Protein AF-A0AAW0Q5U2-F1 (afdb_monomer_lite)

Sequence (136 aa):
MVDTALCLEALSALSGCSVQLGSGASEQGPQDFVNIVNLRQFYKQEGFEQLEYPSIGSISLREAENRDMDDLYSAPLALPEPPARAQDSRPTVRVNPQDFFDRKFDYDFTNVKDGDRRFLRGNEPYTRPAAGNVWL

Foldseek 3Di:
DDDVVVVQVVLCVQLVANEDADPDAWLDAPVLSVVSNVQLVVCVVVVHQWDADDSQGIHGSPPPPCVVVVPPPDDDDDDDDPPPPPPSPHRYTHHHCCVRVPPLDQPPPPLDQCDPDWDDDVNHTDDHRGSPDPDD

Radius of gyration: 19.8 Å; chains: 1; bounding box: 69×35×37 Å

Organism: NCBI:txid88201

Structure (mmCIF, N/CA/C/O backbone):
data_AF-A0AAW0Q5U2-F1
#
_entry.id   AF-A0AAW0Q5U2-F1
#
loop_
_atom_site.group_PDB
_atom_site.id
_atom_site.type_symbol
_atom_site.label_atom_id
_atom_site.label_alt_id
_atom_site.label_comp_id
_atom_site.label_asym_id
_atom_site.label_entity_id
_atom_site.label_seq_id
_atom_site.pdbx_PDB_ins_code
_atom_site.Cartn_x
_atom_site.Cartn_y
_atom_site.Cartn_z
_atom_site.occupancy
_atom_site.B_iso_or_equiv
_atom_site.auth_seq_id
_atom_site.auth_comp_id
_atom_site.auth_asym_id
_atom_site.auth_atom_id
_atom_site.pdbx_PDB_model_num
ATOM 1 N N . MET A 1 1 ? 4.345 -11.461 -17.488 1.00 58.28 1 MET A N 1
ATOM 2 C CA . MET A 1 1 ? 4.060 -10.017 -17.352 1.00 58.28 1 MET A CA 1
ATOM 3 C C . MET A 1 1 ? 3.141 -9.899 -16.148 1.00 58.28 1 MET A C 1
ATOM 5 O O . MET A 1 1 ? 2.276 -10.756 -16.029 1.00 58.28 1 MET A O 1
ATOM 9 N N . VAL A 1 2 ? 3.410 -8.999 -15.204 1.00 67.75 2 VAL A N 1
ATOM 10 C CA . VAL A 1 2 ? 2.587 -8.890 -13.986 1.00 67.75 2 VAL A CA 1
ATOM 11 C C . VAL A 1 2 ? 1.218 -8.343 -14.383 1.00 67.75 2 VAL A C 1
ATOM 13 O O . VAL A 1 2 ? 1.159 -7.380 -15.145 1.00 67.75 2 VAL A O 1
ATOM 16 N N . ASP A 1 3 ? 0.146 -8.982 -13.919 1.00 84.94 3 ASP A N 1
ATOM 17 C CA . ASP A 1 3 ? -1.215 -8.501 -14.147 1.00 84.94 3 ASP A CA 1
ATOM 18 C C . ASP A 1 3 ? -1.470 -7.283 -13.252 1.00 84.94 3 ASP A C 1
ATOM 20 O O . ASP A 1 3 ? -1.511 -7.385 -12.024 1.00 84.94 3 ASP A O 1
ATOM 24 N N . THR A 1 4 ? -1.584 -6.110 -13.870 1.00 85.00 4 THR A N 1
ATOM 25 C CA . THR A 1 4 ? -1.764 -4.844 -13.157 1.00 85.00 4 THR A CA 1
ATOM 26 C C . THR A 1 4 ? -3.112 -4.770 -12.453 1.00 85.00 4 THR A C 1
ATOM 28 O O . THR A 1 4 ? -3.189 -4.150 -11.395 1.00 85.00 4 THR A O 1
ATOM 31 N N . ALA A 1 5 ? -4.153 -5.421 -12.979 1.00 86.38 5 ALA A N 1
ATOM 32 C CA . ALA A 1 5 ? -5.463 -5.447 -12.338 1.00 86.38 5 ALA A CA 1
ATOM 33 C C . ALA A 1 5 ? -5.396 -6.208 -11.009 1.00 86.38 5 ALA A C 1
ATOM 35 O O . ALA A 1 5 ? -5.841 -5.695 -9.982 1.00 86.38 5 ALA A O 1
ATOM 36 N N . LEU A 1 6 ? -4.731 -7.367 -11.014 1.00 87.06 6 LEU A N 1
ATOM 37 C CA . LEU A 1 6 ? -4.504 -8.169 -9.812 1.00 87.06 6 LEU A CA 1
ATOM 38 C C . LEU A 1 6 ? -3.690 -7.401 -8.759 1.00 87.06 6 LEU A C 1
ATOM 40 O O . LEU A 1 6 ? -3.981 -7.468 -7.567 1.00 87.06 6 LEU A O 1
ATOM 44 N N . CYS A 1 7 ? -2.677 -6.639 -9.181 1.00 86.69 7 CYS A N 1
ATOM 45 C CA . CYS A 1 7 ? -1.890 -5.823 -8.259 1.00 86.69 7 CYS A CA 1
ATOM 46 C C . CYS A 1 7 ? -2.704 -4.691 -7.618 1.00 86.69 7 CYS A C 1
ATOM 48 O O . CYS A 1 7 ? -2.551 -4.445 -6.423 1.00 86.69 7 CYS A O 1
ATOM 50 N N . LEU A 1 8 ? -3.567 -4.010 -8.376 1.00 87.44 8 LEU A N 1
ATOM 51 C CA . LEU A 1 8 ? -4.425 -2.945 -7.839 1.00 87.44 8 LEU A CA 1
ATOM 52 C C . LEU A 1 8 ? -5.466 -3.500 -6.858 1.00 87.44 8 LEU A C 1
ATOM 54 O O . LEU A 1 8 ? -5.721 -2.894 -5.814 1.00 87.44 8 LEU A O 1
ATOM 58 N N . GLU A 1 9 ? -6.018 -4.678 -7.147 1.00 87.25 9 GLU A N 1
ATOM 59 C CA . GLU A 1 9 ? -6.916 -5.387 -6.235 1.00 87.25 9 GLU A CA 1
ATOM 60 C C . GLU A 1 9 ? -6.200 -5.769 -4.933 1.00 87.25 9 GLU A C 1
ATOM 62 O O . GLU A 1 9 ? -6.684 -5.461 -3.841 1.00 87.25 9 GLU A O 1
ATOM 67 N N . ALA A 1 10 ? -5.004 -6.354 -5.035 1.00 87.25 10 ALA A N 1
ATOM 68 C CA . ALA A 1 10 ? -4.196 -6.707 -3.873 1.00 87.25 10 ALA A CA 1
ATOM 69 C C . ALA A 1 10 ? -3.853 -5.475 -3.016 1.00 87.25 10 ALA A C 1
ATOM 71 O O . ALA A 1 10 ? -3.994 -5.516 -1.792 1.00 87.25 10 ALA A O 1
ATOM 72 N N . LEU A 1 11 ? -3.463 -4.357 -3.638 1.00 87.00 11 LEU A N 1
ATOM 73 C CA . LEU A 1 11 ? -3.200 -3.102 -2.926 1.00 87.00 11 LEU A CA 1
ATOM 74 C C . LEU A 1 11 ? -4.449 -2.579 -2.215 1.00 87.00 11 LEU A C 1
ATOM 76 O O . LEU A 1 11 ? -4.355 -2.119 -1.075 1.00 87.00 11 LEU A O 1
ATOM 80 N N . SER A 1 12 ? -5.615 -2.689 -2.849 1.00 86.75 12 SER A N 1
ATOM 81 C CA . SER A 1 12 ? -6.888 -2.278 -2.253 1.00 86.75 12 SER A CA 1
ATOM 82 C C . SER A 1 12 ? -7.237 -3.118 -1.022 1.00 86.75 12 SER A C 1
ATOM 84 O O . SER A 1 12 ? -7.583 -2.586 0.034 1.00 86.75 12 SER A O 1
ATOM 86 N N . ALA A 1 13 ? -7.069 -4.439 -1.114 1.00 85.12 13 ALA A N 1
ATOM 87 C CA . ALA A 1 13 ? -7.329 -5.359 -0.010 1.00 85.12 13 ALA A CA 1
ATOM 88 C C . ALA A 1 13 ? -6.399 -5.113 1.195 1.00 85.12 13 ALA A C 1
ATOM 90 O O . ALA A 1 13 ? -6.846 -5.080 2.349 1.00 85.12 13 ALA A O 1
ATOM 91 N N . LEU A 1 14 ? -5.106 -4.904 0.929 1.00 85.19 14 LEU A N 1
ATOM 92 C CA . LEU A 1 14 ? -4.090 -4.711 1.965 1.00 85.19 14 LEU A CA 1
ATOM 93 C C . LEU A 1 14 ? -4.223 -3.348 2.654 1.00 85.19 14 LEU A C 1
ATOM 95 O O . LEU A 1 14 ? -4.281 -3.282 3.885 1.00 85.19 14 LEU A O 1
ATOM 99 N N . SER A 1 15 ? -4.312 -2.267 1.879 1.00 83.25 15 SER A N 1
ATOM 100 C CA . SER A 1 15 ? -4.387 -0.901 2.419 1.00 83.25 15 SER A CA 1
ATOM 101 C C . SER A 1 15 ? -5.745 -0.573 3.040 1.00 83.25 15 SER A C 1
ATOM 103 O O . SER A 1 15 ? -5.831 0.294 3.904 1.00 83.25 15 SER A O 1
ATOM 105 N N . GLY A 1 16 ? -6.813 -1.263 2.626 1.00 80.94 16 GLY A N 1
ATOM 106 C CA . GLY A 1 16 ? -8.183 -0.871 2.958 1.00 80.94 16 GLY A CA 1
ATOM 107 C C . GLY A 1 16 ? -8.672 0.353 2.174 1.00 80.94 16 GLY A C 1
ATOM 108 O O . GLY A 1 16 ? -9.762 0.844 2.452 1.00 80.94 16 GLY A O 1
ATOM 109 N N . CYS A 1 17 ? -7.896 0.834 1.199 1.00 85.25 17 CYS A N 1
ATOM 110 C CA . CYS A 1 17 ? -8.279 1.896 0.269 1.00 85.25 17 CYS A CA 1
ATOM 111 C C . CYS A 1 17 ? -8.868 1.296 -1.018 1.00 85.25 17 CYS A C 1
ATOM 113 O O . CYS A 1 17 ? -8.614 0.140 -1.348 1.00 85.25 17 CYS A O 1
ATOM 115 N N . SER A 1 18 ? -9.631 2.078 -1.780 1.00 86.75 18 SER A N 1
ATOM 116 C CA . SER A 1 18 ? -10.016 1.725 -3.152 1.00 86.75 18 SER A CA 1
ATOM 117 C C . SER A 1 18 ? -8.940 2.228 -4.116 1.00 86.75 18 SER A C 1
ATOM 119 O O . SER A 1 18 ? -8.925 3.409 -4.467 1.00 86.75 18 SER A O 1
ATOM 121 N N . VAL A 1 19 ? -8.038 1.354 -4.559 1.00 87.38 19 VAL A N 1
ATOM 122 C CA . VAL A 1 19 ? -6.938 1.735 -5.455 1.00 87.38 19 VAL A CA 1
ATOM 123 C C . VAL A 1 19 ? -7.386 1.645 -6.910 1.00 87.38 19 VAL A C 1
ATOM 125 O O . VAL A 1 19 ? -7.854 0.607 -7.374 1.00 87.38 19 VAL A O 1
ATOM 128 N N . GLN A 1 20 ? -7.234 2.744 -7.643 1.00 88.06 20 GLN A N 1
ATOM 129 C CA . GLN A 1 20 ? -7.655 2.870 -9.035 1.00 88.06 20 GLN A CA 1
ATOM 130 C C . GLN A 1 20 ? -6.495 3.278 -9.940 1.00 88.06 20 GLN A C 1
ATOM 132 O O . GLN A 1 20 ? -5.509 3.879 -9.508 1.00 88.06 20 GLN A O 1
ATOM 137 N N . LEU A 1 21 ? -6.643 2.977 -11.230 1.00 86.81 21 LEU A N 1
ATOM 138 C CA . LEU A 1 21 ? -5.684 3.383 -12.247 1.00 86.81 21 LEU A CA 1
ATOM 139 C C . LEU A 1 21 ? -5.696 4.909 -12.423 1.00 86.81 21 LEU A C 1
ATOM 141 O O . LEU A 1 21 ? -6.723 5.501 -12.759 1.00 86.81 21 LEU A O 1
ATOM 145 N N . GLY A 1 22 ? -4.541 5.539 -12.232 1.00 83.38 22 GLY A N 1
ATOM 146 C CA . GLY A 1 22 ? -4.303 6.948 -12.523 1.00 83.38 22 GLY A CA 1
ATOM 147 C C . GLY A 1 22 ? -3.619 7.138 -13.877 1.00 83.38 22 GLY A C 1
ATOM 148 O O . GLY A 1 22 ? -2.698 6.404 -14.223 1.00 83.38 22 GLY A O 1
ATOM 149 N N . SER A 1 23 ? -4.043 8.154 -14.634 1.00 70.62 23 SER A N 1
ATOM 150 C CA . SER A 1 23 ? -3.365 8.576 -15.874 1.00 70.62 23 SER A CA 1
ATOM 151 C C . SER A 1 23 ? -2.218 9.576 -15.629 1.00 70.62 23 SER A C 1
ATOM 153 O O . SER A 1 23 ? -1.531 9.944 -16.579 1.00 70.62 23 SER A O 1
ATOM 155 N N . GLY A 1 24 ? -2.052 10.062 -14.391 1.00 74.62 24 GLY A N 1
ATOM 156 C CA . GLY A 1 24 ? -1.082 11.095 -13.998 1.00 74.62 24 GLY A CA 1
ATOM 157 C C . GLY A 1 24 ? 0.064 10.556 -13.137 1.00 74.62 24 GLY A C 1
ATOM 158 O O . GLY A 1 24 ? 0.372 9.372 -13.197 1.00 74.62 24 GLY A O 1
ATOM 159 N N . ALA A 1 25 ? 0.701 11.413 -12.336 1.00 73.25 25 ALA A N 1
ATOM 160 C CA . ALA A 1 25 ? 1.592 10.952 -11.268 1.00 73.25 25 ALA A CA 1
ATOM 161 C C . ALA A 1 25 ? 0.782 10.217 -10.187 1.00 73.25 25 ALA A C 1
ATOM 163 O O . ALA A 1 25 ? -0.397 10.522 -9.988 1.00 73.25 25 ALA A O 1
ATOM 164 N N . SER A 1 26 ? 1.396 9.245 -9.513 1.00 79.75 26 SER A N 1
ATOM 165 C CA . SER A 1 26 ? 0.739 8.538 -8.409 1.00 79.75 26 SER A CA 1
ATOM 166 C C . SER A 1 26 ? 0.477 9.510 -7.253 1.00 79.75 26 SER A C 1
ATOM 168 O O . SER A 1 26 ? 1.380 10.238 -6.850 1.00 79.75 26 SER A O 1
ATOM 170 N N . GLU A 1 27 ? -0.745 9.526 -6.713 1.00 80.38 27 GLU A N 1
ATOM 171 C CA . GLU A 1 27 ? -1.106 10.383 -5.566 1.00 80.38 27 GLU A CA 1
ATOM 172 C C . GLU A 1 27 ? -0.358 9.973 -4.291 1.00 80.38 27 GLU A C 1
ATOM 174 O O . GLU A 1 27 ? -0.121 10.791 -3.405 1.00 80.38 27 GLU A O 1
ATOM 179 N N . GLN A 1 28 ? 0.022 8.698 -4.219 1.00 78.38 28 GLN A N 1
ATOM 180 C CA . GLN A 1 28 ? 0.798 8.121 -3.136 1.00 78.38 28 GLN A CA 1
ATOM 181 C C . GLN A 1 28 ? 1.937 7.273 -3.686 1.00 78.38 28 GLN A C 1
ATOM 183 O O . GLN A 1 28 ? 1.776 6.555 -4.679 1.00 78.38 28 GLN A O 1
ATOM 188 N N . GLY A 1 29 ? 3.084 7.345 -3.016 1.00 80.38 29 GLY A N 1
ATOM 189 C CA . GLY A 1 29 ? 4.235 6.520 -3.348 1.00 80.38 29 GLY A CA 1
ATOM 190 C C . GLY A 1 29 ? 4.115 5.104 -2.770 1.00 80.38 29 GLY A C 1
ATOM 191 O O . GLY A 1 29 ? 3.311 4.857 -1.867 1.00 80.38 29 GLY A O 1
ATOM 192 N N . PRO A 1 30 ? 4.960 4.160 -3.217 1.00 81.25 30 PRO A N 1
ATOM 193 C CA . PRO A 1 30 ? 5.015 2.818 -2.636 1.00 81.25 30 PRO A CA 1
ATOM 194 C C . PRO A 1 30 ? 5.270 2.810 -1.120 1.00 81.25 30 PRO A C 1
ATOM 196 O O . PRO A 1 30 ? 4.714 1.977 -0.406 1.00 81.25 30 PRO A O 1
ATOM 199 N N . GLN A 1 31 ? 6.064 3.763 -0.616 1.00 79.19 31 GLN A N 1
ATOM 200 C CA . GLN A 1 31 ? 6.344 3.924 0.816 1.00 79.19 31 GLN A CA 1
ATOM 201 C C . GLN A 1 31 ? 5.075 4.200 1.629 1.00 79.19 31 GLN A C 1
ATOM 203 O O . GLN A 1 31 ? 4.899 3.626 2.703 1.00 79.19 31 GLN A O 1
ATOM 208 N N . ASP A 1 32 ? 4.192 5.065 1.129 1.00 82.81 32 ASP A N 1
ATOM 209 C CA . ASP A 1 32 ? 2.954 5.406 1.827 1.00 82.81 32 ASP A CA 1
ATOM 210 C C . ASP A 1 32 ? 2.073 4.174 1.986 1.00 82.81 32 ASP A C 1
ATOM 212 O O . ASP A 1 32 ? 1.579 3.909 3.078 1.00 82.81 32 ASP A O 1
ATOM 216 N N . PHE A 1 33 ? 1.955 3.356 0.938 1.00 84.88 33 PHE A N 1
ATOM 217 C CA . PHE A 1 33 ? 1.204 2.104 1.003 1.00 84.88 33 PHE A CA 1
ATOM 218 C C . PHE A 1 33 ? 1.754 1.146 2.059 1.00 84.88 33 PHE A C 1
ATOM 220 O O . PHE A 1 33 ? 0.981 0.576 2.829 1.00 84.88 33 PHE A O 1
ATOM 227 N N . VAL A 1 34 ? 3.077 0.993 2.143 1.00 83.88 34 VAL A N 1
ATOM 228 C CA . VAL A 1 34 ? 3.709 0.160 3.177 1.00 83.88 34 VAL A CA 1
ATOM 229 C C . VAL A 1 34 ? 3.422 0.715 4.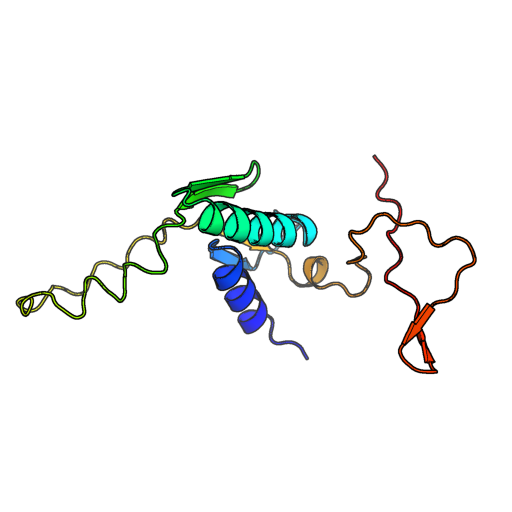574 1.00 83.88 34 VAL A C 1
ATOM 231 O O . VAL A 1 34 ? 3.051 -0.044 5.471 1.00 83.88 34 VAL A O 1
ATOM 234 N N . ASN A 1 35 ? 3.528 2.033 4.759 1.00 85.00 35 ASN A N 1
ATOM 235 C CA . ASN A 1 35 ? 3.230 2.688 6.032 1.00 85.00 35 ASN A CA 1
ATOM 236 C C . ASN A 1 35 ? 1.770 2.482 6.444 1.00 85.00 35 ASN A C 1
ATOM 238 O O . ASN A 1 35 ? 1.510 2.092 7.579 1.00 85.00 35 ASN A O 1
ATOM 242 N N . ILE A 1 36 ? 0.828 2.691 5.523 1.00 85.88 36 ILE A N 1
ATOM 243 C CA . ILE A 1 36 ? -0.610 2.519 5.760 1.00 85.88 36 ILE A CA 1
ATOM 244 C C . ILE A 1 36 ? -0.907 1.079 6.172 1.00 85.88 36 ILE A C 1
ATOM 246 O O . ILE A 1 36 ? -1.585 0.863 7.172 1.00 85.88 36 ILE A O 1
ATOM 250 N N . VAL A 1 37 ? -0.375 0.087 5.450 1.00 86.81 37 VAL A N 1
ATOM 251 C CA . VAL A 1 37 ? -0.590 -1.336 5.762 1.00 86.81 37 VAL A CA 1
ATOM 252 C C . VAL A 1 37 ? -0.030 -1.691 7.142 1.00 86.81 37 VAL A C 1
ATOM 254 O O . VAL A 1 37 ? -0.716 -2.341 7.933 1.00 86.81 37 VAL A O 1
ATOM 257 N N . ASN A 1 38 ? 1.180 -1.230 7.463 1.00 85.50 38 ASN A N 1
ATOM 258 C CA . ASN A 1 38 ? 1.811 -1.489 8.758 1.00 85.50 38 ASN A CA 1
ATOM 259 C C . ASN A 1 38 ? 1.054 -0.823 9.912 1.00 85.50 38 ASN A C 1
ATOM 261 O O . ASN A 1 38 ? 0.772 -1.473 10.918 1.00 85.50 38 ASN A O 1
ATOM 265 N N . LEU A 1 39 ? 0.683 0.452 9.763 1.00 85.12 39 LEU A N 1
ATOM 266 C CA . LEU A 1 39 ? -0.087 1.186 10.768 1.00 85.12 39 LEU A CA 1
ATOM 267 C C . LEU A 1 39 ? -1.467 0.570 10.958 1.00 85.12 39 LEU A C 1
ATOM 269 O O . LEU A 1 39 ? -1.898 0.381 12.087 1.00 85.12 39 LEU A O 1
ATOM 273 N N . ARG A 1 40 ? -2.136 0.176 9.875 1.00 83.94 40 ARG A N 1
ATOM 274 C CA . ARG A 1 40 ? -3.415 -0.534 9.935 1.00 83.94 40 ARG A CA 1
ATOM 275 C C . ARG A 1 40 ? -3.299 -1.808 10.767 1.00 83.94 40 ARG A C 1
ATOM 277 O O . ARG A 1 40 ? -4.159 -2.068 11.604 1.00 83.94 40 ARG A O 1
ATOM 284 N N . GLN A 1 41 ? -2.247 -2.593 10.545 1.00 84.00 41 GLN A N 1
ATOM 285 C CA . GLN A 1 41 ? -2.015 -3.824 11.294 1.00 84.00 41 GLN A CA 1
ATOM 286 C C . GLN A 1 41 ? -1.723 -3.548 12.773 1.00 84.00 41 GLN A C 1
ATOM 288 O O . GLN A 1 41 ? -2.281 -4.222 13.634 1.00 84.00 41 GLN A O 1
ATOM 293 N N . PHE A 1 42 ? -0.905 -2.539 13.066 1.00 86.12 42 PHE A N 1
ATOM 294 C CA . PHE A 1 42 ? -0.611 -2.114 14.433 1.00 86.12 42 PHE A CA 1
ATOM 295 C C . PHE A 1 42 ? -1.873 -1.632 15.165 1.00 86.12 42 PHE A C 1
ATOM 297 O O . PHE A 1 42 ? -2.179 -2.105 16.253 1.00 86.12 42 PHE A O 1
ATOM 304 N N . TYR A 1 43 ? -2.668 -0.760 14.540 1.00 84.50 43 TYR A N 1
ATOM 305 C CA . TYR A 1 43 ? -3.887 -0.210 15.138 1.00 84.50 43 TYR A CA 1
ATOM 306 C C . TYR A 1 43 ? -4.919 -1.300 15.431 1.00 84.50 43 TYR A C 1
ATOM 308 O O . TYR A 1 43 ? -5.564 -1.264 16.474 1.00 84.50 43 TYR A O 1
ATOM 316 N N . LYS A 1 44 ? -5.038 -2.300 14.550 1.00 82.06 44 LYS A N 1
ATOM 317 C CA . LYS A 1 44 ? -5.878 -3.478 14.799 1.00 82.06 44 LYS A CA 1
ATOM 318 C C . LYS A 1 44 ? -5.426 -4.269 16.025 1.00 82.06 44 LYS A C 1
ATOM 320 O O . LYS A 1 44 ? -6.268 -4.687 16.808 1.00 82.06 44 LYS A O 1
ATOM 325 N N . GLN A 1 45 ? -4.119 -4.476 16.192 1.00 82.12 45 GLN A N 1
ATOM 326 C CA . GLN A 1 45 ? -3.570 -5.198 17.347 1.00 82.12 45 GLN A CA 1
ATOM 327 C C . GLN A 1 45 ? -3.825 -4.459 18.663 1.00 82.12 45 GLN A C 1
ATOM 329 O O . GLN A 1 45 ? -4.129 -5.090 19.670 1.00 82.12 45 GLN A O 1
ATOM 334 N N . GLU A 1 46 ? -3.764 -3.132 18.630 1.00 84.12 46 GLU A N 1
ATOM 335 C CA . GLU A 1 46 ? -4.045 -2.268 19.778 1.00 84.12 46 GLU A CA 1
ATOM 336 C C . GLU A 1 46 ? -5.554 -2.055 20.026 1.00 84.12 46 GLU A C 1
ATOM 338 O O . GLU A 1 46 ? -5.940 -1.422 21.006 1.00 84.12 46 GLU A O 1
ATOM 343 N N . GLY A 1 47 ? -6.428 -2.586 19.160 1.00 81.31 47 GLY A N 1
ATOM 344 C CA . GLY A 1 47 ? -7.884 -2.486 19.298 1.00 81.31 47 GLY A CA 1
ATOM 345 C C . GLY A 1 47 ? -8.478 -1.139 18.875 1.00 81.31 47 GLY A C 1
ATOM 346 O O . GLY A 1 47 ? -9.606 -0.821 19.251 1.00 81.31 47 GLY A O 1
ATOM 347 N N . PHE A 1 48 ? -7.750 -0.335 18.096 1.00 82.12 48 PHE A N 1
ATOM 348 C CA . PHE A 1 48 ? -8.275 0.910 17.543 1.00 82.12 48 PHE A CA 1
ATOM 349 C C . PHE A 1 48 ? -9.258 0.651 16.399 1.00 82.12 48 PHE A C 1
ATOM 351 O O . PHE A 1 48 ? -9.133 -0.286 15.611 1.00 82.12 48 PHE A O 1
ATOM 358 N N . GLU A 1 49 ? -10.234 1.545 16.279 1.00 82.19 49 GLU A N 1
ATOM 359 C CA . GLU A 1 49 ? -11.357 1.390 15.349 1.00 82.19 49 GLU A CA 1
ATOM 360 C C . GLU A 1 49 ? -11.161 2.156 14.040 1.00 82.19 49 GLU A C 1
ATOM 362 O O . GLU A 1 49 ? -11.828 1.875 13.041 1.00 82.19 49 GLU A O 1
ATOM 367 N N . GLN A 1 50 ? -10.237 3.115 14.042 1.00 84.06 50 GLN A N 1
ATOM 368 C CA . GLN A 1 50 ? -9.988 4.020 12.935 1.00 84.06 50 GLN A CA 1
ATOM 369 C C . GLN A 1 50 ? -8.495 4.328 12.832 1.00 84.06 50 GLN A C 1
ATOM 371 O O . GLN A 1 50 ? -7.833 4.574 13.839 1.00 84.06 50 GLN A O 1
ATOM 376 N N . LEU A 1 51 ? -7.979 4.309 11.606 1.00 83.69 51 LEU A N 1
ATOM 377 C CA . LEU A 1 51 ? -6.637 4.770 11.272 1.00 83.69 51 LEU A CA 1
ATOM 378 C C . LEU A 1 51 ? -6.749 6.145 10.621 1.00 83.69 51 LEU A C 1
ATOM 380 O O . LEU A 1 51 ? -7.417 6.275 9.599 1.00 83.69 51 LEU A O 1
ATOM 384 N N . GLU A 1 52 ? -6.065 7.146 11.160 1.00 84.56 52 GLU A N 1
ATOM 385 C CA . GLU A 1 52 ? -5.892 8.434 10.487 1.00 84.56 52 GLU A CA 1
ATOM 386 C C . GLU A 1 52 ? -4.538 8.473 9.787 1.00 84.56 52 GLU A C 1
ATOM 388 O O . GLU A 1 52 ? -3.506 8.170 10.390 1.00 84.56 52 GLU A O 1
ATOM 393 N N . TYR A 1 53 ? -4.529 8.844 8.508 1.00 82.38 53 TYR A N 1
ATOM 394 C CA . TYR A 1 53 ? -3.294 9.005 7.752 1.00 82.38 53 TYR A CA 1
ATOM 395 C C . TYR A 1 53 ? -3.360 10.266 6.874 1.00 82.38 53 TYR A C 1
ATOM 397 O O . TYR A 1 53 ? -4.347 10.450 6.155 1.00 82.38 53 TYR A O 1
ATOM 405 N N . PRO A 1 54 ? -2.330 11.140 6.888 1.00 78.62 54 PRO A N 1
ATOM 406 C CA . PRO A 1 54 ? -2.409 12.483 6.305 1.00 78.62 54 PRO A CA 1
ATOM 407 C C . PRO A 1 54 ? -2.881 12.550 4.848 1.00 78.62 54 PRO A C 1
ATOM 409 O O . PRO A 1 54 ? -3.587 13.485 4.484 1.00 78.62 54 PRO A O 1
ATOM 412 N N . SER A 1 55 ? -2.511 11.575 4.014 1.00 75.75 55 SER A N 1
ATOM 413 C CA . SER A 1 55 ? -2.799 11.602 2.574 1.00 75.75 55 SER A CA 1
ATOM 414 C C . SER A 1 55 ? -4.082 10.878 2.146 1.00 75.75 55 SER A C 1
ATOM 416 O O . SER A 1 55 ? -4.539 11.113 1.033 1.00 75.75 55 SER A O 1
ATOM 418 N N . ILE A 1 56 ? -4.698 10.053 3.000 1.00 76.81 56 ILE A N 1
ATOM 419 C CA . ILE A 1 56 ? -5.956 9.328 2.684 1.00 76.81 56 ILE A CA 1
ATOM 420 C C . ILE A 1 56 ? -7.098 9.648 3.653 1.00 76.81 56 ILE A C 1
ATOM 422 O O . ILE A 1 56 ? -8.204 9.136 3.491 1.00 76.81 56 ILE A O 1
ATOM 426 N N . GLY A 1 57 ? -6.846 10.488 4.659 1.00 78.50 57 GLY A N 1
ATOM 427 C CA . GLY A 1 57 ? -7.804 10.781 5.715 1.00 78.50 57 GLY A CA 1
ATOM 428 C C . GLY A 1 57 ? -7.999 9.585 6.644 1.00 78.50 57 GLY A C 1
ATOM 429 O O . GLY A 1 57 ? -7.044 8.879 6.978 1.00 78.50 57 GLY A O 1
ATOM 430 N N . SER A 1 58 ? -9.234 9.373 7.091 1.00 80.75 58 SER A N 1
ATOM 431 C CA . SER A 1 58 ? -9.538 8.385 8.123 1.00 80.75 58 SER A CA 1
ATOM 432 C C . SER A 1 58 ? -10.140 7.104 7.530 1.00 80.75 58 SER A C 1
ATOM 434 O O . SER 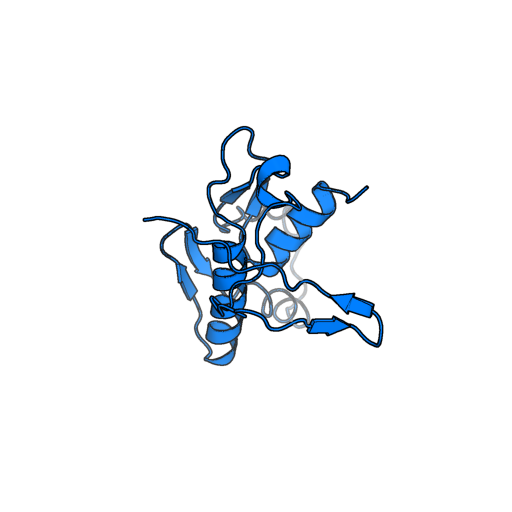A 1 58 ? -11.159 7.144 6.844 1.00 80.75 58 SER A O 1
ATOM 436 N N . ILE A 1 59 ? -9.537 5.952 7.832 1.00 81.06 59 ILE A N 1
ATOM 437 C CA . ILE A 1 59 ? -9.951 4.615 7.383 1.00 81.06 59 ILE A CA 1
ATOM 438 C C . ILE A 1 59 ? -10.587 3.853 8.543 1.00 81.06 59 ILE A C 1
ATOM 440 O O . ILE A 1 59 ? -9.981 3.705 9.604 1.00 81.06 59 ILE A O 1
ATOM 444 N N . SER A 1 60 ? -11.782 3.307 8.318 1.00 79.94 60 SER A N 1
ATOM 445 C CA . SER A 1 60 ? -12.436 2.396 9.262 1.00 79.94 60 SER A CA 1
ATOM 446 C C . SER A 1 60 ? -11.719 1.043 9.313 1.00 79.94 60 SER A C 1
ATOM 448 O O . SER A 1 60 ? -11.489 0.398 8.287 1.00 79.94 60 SER A O 1
ATOM 450 N N . LEU A 1 61 ? -11.380 0.579 10.517 1.00 76.75 61 LEU A N 1
ATOM 451 C CA . LEU A 1 61 ? -10.742 -0.724 10.746 1.00 76.75 61 LEU A CA 1
ATOM 452 C C . LEU A 1 61 ? -11.756 -1.837 11.040 1.00 76.75 61 LEU A C 1
ATOM 454 O O . LEU A 1 61 ? -11.410 -3.014 10.937 1.00 76.75 61 LEU A O 1
ATOM 458 N N . ARG A 1 62 ? -13.013 -1.466 11.321 1.00 66.81 62 ARG A N 1
ATOM 459 C CA . ARG A 1 62 ? -14.117 -2.359 11.719 1.00 66.81 62 ARG A CA 1
ATOM 460 C C . ARG A 1 62 ? -14.653 -3.265 10.598 1.00 66.81 62 ARG A C 1
ATOM 462 O O . ARG A 1 62 ? -15.489 -4.124 10.845 1.00 66.81 62 ARG A O 1
ATOM 469 N N . GLU A 1 63 ? -14.200 -3.096 9.359 1.00 60.09 63 GLU A N 1
ATOM 470 C CA . GLU A 1 63 ? -14.896 -3.644 8.185 1.00 60.09 63 GLU A CA 1
ATOM 47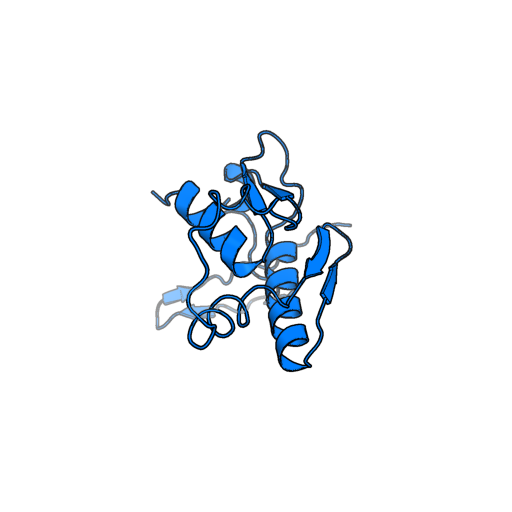1 C C . GLU A 1 63 ? -14.562 -5.096 7.795 1.00 60.09 63 GLU A C 1
ATOM 473 O O . GLU A 1 63 ? -15.177 -5.594 6.855 1.00 60.09 63 GLU A O 1
ATOM 478 N N . ALA A 1 64 ? -13.628 -5.782 8.465 1.00 51.84 64 ALA A N 1
ATOM 479 C CA . ALA A 1 64 ? -13.166 -7.107 8.016 1.00 51.84 64 ALA A CA 1
ATOM 480 C C . ALA A 1 64 ? -13.596 -8.305 8.881 1.00 51.84 64 ALA A C 1
ATOM 482 O O . ALA A 1 64 ? -13.587 -9.414 8.368 1.00 51.84 64 ALA A O 1
ATOM 483 N N . GLU A 1 65 ? -13.967 -8.117 10.151 1.00 46.22 65 GLU A N 1
ATOM 484 C CA . GLU A 1 65 ? -14.288 -9.251 11.046 1.00 46.22 65 GLU A CA 1
ATOM 485 C C . GLU A 1 65 ? -15.785 -9.364 11.368 1.00 46.22 65 GLU A C 1
ATOM 487 O O . GLU A 1 65 ? -16.302 -10.467 11.518 1.00 46.22 65 GLU A O 1
ATOM 492 N N . ASN A 1 66 ? -16.519 -8.248 11.377 1.00 44.28 66 ASN A N 1
ATOM 493 C CA . ASN A 1 66 ? -17.934 -8.259 11.765 1.00 44.28 66 ASN A CA 1
ATOM 494 C C . ASN A 1 66 ? -18.895 -8.572 10.610 1.00 44.28 66 ASN A C 1
ATOM 496 O O . ASN A 1 66 ? -20.056 -8.873 10.855 1.00 44.28 66 ASN A O 1
ATOM 500 N N . ARG A 1 67 ? -18.435 -8.539 9.350 1.00 47.44 67 ARG A N 1
ATOM 501 C CA . ARG A 1 67 ? -19.306 -8.847 8.202 1.00 47.44 67 ARG A CA 1
ATOM 502 C C . ARG A 1 67 ? -19.661 -10.335 8.099 1.00 47.44 67 ARG A C 1
ATOM 504 O O . ARG A 1 67 ? -20.743 -10.645 7.628 1.00 47.44 67 ARG A O 1
ATOM 511 N N . ASP A 1 68 ? -18.797 -11.224 8.590 1.00 46.19 68 ASP A N 1
ATOM 512 C CA . ASP A 1 68 ? -19.023 -12.675 8.514 1.00 46.19 68 ASP A CA 1
ATOM 513 C C . ASP A 1 68 ? -19.585 -13.272 9.821 1.00 46.19 68 ASP A C 1
ATOM 515 O O . ASP A 1 68 ? -20.164 -14.359 9.804 1.00 46.19 68 ASP A O 1
ATOM 519 N N . MET A 1 69 ? -19.431 -12.585 10.961 1.00 43.78 69 MET A N 1
ATOM 520 C CA . MET A 1 69 ? -19.893 -13.080 12.269 1.00 43.78 69 MET A CA 1
ATOM 521 C C . MET A 1 69 ? -21.313 -12.635 12.637 1.00 43.78 69 MET A C 1
ATOM 523 O O . MET A 1 69 ? -22.038 -13.424 13.245 1.00 43.78 69 MET A O 1
ATOM 527 N N . ASP A 1 70 ? -21.745 -11.435 12.234 1.00 50.72 70 ASP A N 1
ATOM 528 C CA . ASP A 1 70 ? -23.114 -10.967 12.504 1.00 50.72 70 ASP A CA 1
ATOM 529 C C . ASP A 1 70 ? -24.168 -11.660 11.609 1.00 50.72 70 ASP A C 1
ATOM 531 O O . ASP A 1 70 ? -25.339 -11.757 11.987 1.00 50.72 70 ASP A O 1
ATOM 535 N N . ASP A 1 71 ? -23.756 -12.228 10.468 1.00 53.34 71 ASP A N 1
ATOM 536 C CA . ASP A 1 71 ? -24.651 -12.897 9.509 1.00 53.34 71 ASP A CA 1
ATOM 537 C C . ASP A 1 71 ? -24.849 -14.405 9.770 1.00 53.34 71 ASP A C 1
ATOM 539 O O . ASP A 1 71 ? -25.815 -14.990 9.278 1.00 53.34 71 ASP A O 1
ATOM 543 N N . LEU A 1 72 ? -23.987 -15.065 10.559 1.00 53.75 72 LEU A N 1
ATOM 544 C CA . LEU A 1 72 ? -24.042 -16.529 10.724 1.00 53.75 72 LEU A CA 1
ATOM 545 C C . LEU A 1 72 ? -25.041 -17.005 11.800 1.00 53.75 72 LEU A C 1
ATOM 547 O O . LEU A 1 72 ? -25.514 -18.139 11.733 1.00 53.75 72 LEU A O 1
ATOM 551 N N . TYR A 1 73 ? -25.385 -16.152 12.774 1.00 61.28 73 TYR A N 1
ATOM 552 C CA . TYR A 1 73 ? -26.339 -16.464 13.857 1.00 61.28 73 TYR A CA 1
ATOM 553 C C . TYR A 1 73 ? -27.554 -15.523 13.922 1.00 61.28 73 TYR A C 1
ATOM 555 O O . TYR A 1 73 ? -28.322 -15.572 14.887 1.00 61.28 73 TYR A O 1
ATOM 563 N N . SER A 1 74 ? -27.772 -14.697 12.899 1.00 62.41 74 SER A N 1
ATOM 564 C CA . SER A 1 74 ? -28.963 -13.848 12.815 1.00 62.41 74 SER A CA 1
ATOM 565 C C . SER A 1 74 ? -30.173 -14.613 12.263 1.00 62.41 74 SER A C 1
ATOM 567 O O . SER A 1 74 ? -30.056 -15.482 11.398 1.00 62.41 74 SER A O 1
ATOM 569 N N . ALA A 1 75 ? -31.362 -14.309 12.797 1.00 60.00 75 ALA A N 1
ATOM 570 C CA . ALA A 1 75 ? -32.635 -14.875 12.343 1.00 60.00 75 ALA A CA 1
ATOM 571 C C . ALA A 1 75 ? -32.834 -14.643 10.827 1.00 60.00 75 ALA A C 1
ATOM 573 O O . ALA A 1 75 ? -32.377 -13.619 10.318 1.00 60.00 75 ALA A O 1
ATOM 574 N N . PRO A 1 76 ? -33.520 -15.542 10.092 1.00 49.16 76 PRO A N 1
ATOM 575 C CA . PRO A 1 76 ? -33.623 -15.442 8.639 1.00 49.16 76 PRO A CA 1
ATOM 576 C C . PRO A 1 76 ? -34.282 -14.117 8.238 1.00 49.16 76 PRO A C 1
ATOM 578 O O . PRO A 1 76 ? -35.461 -13.886 8.516 1.00 49.16 76 PRO A O 1
ATOM 581 N N . LEU A 1 77 ? -33.507 -13.243 7.594 1.00 54.75 77 LEU A N 1
ATOM 582 C CA . LEU A 1 77 ? -33.989 -11.985 7.036 1.00 54.75 77 LEU A CA 1
ATOM 583 C C . LEU A 1 77 ? -34.998 -12.289 5.923 1.00 54.75 77 LEU A C 1
ATOM 585 O O . LEU A 1 77 ? -34.705 -13.023 4.976 1.00 54.75 77 LEU A O 1
ATOM 589 N N . ALA A 1 78 ? -36.201 -11.721 6.038 1.00 55.38 78 ALA A N 1
ATOM 590 C CA . ALA A 1 78 ? -37.139 -11.653 4.925 1.00 55.38 78 ALA A CA 1
ATOM 591 C C . ALA A 1 78 ? -36.425 -11.007 3.726 1.00 55.38 78 ALA A C 1
ATOM 593 O O . ALA A 1 78 ? -35.753 -9.997 3.921 1.00 55.38 78 ALA A O 1
ATOM 594 N N . LEU A 1 79 ? -36.553 -11.622 2.538 1.00 45.69 79 LEU A N 1
ATOM 595 C CA . LEU A 1 79 ? -35.914 -11.238 1.266 1.00 45.69 79 LEU A CA 1
ATOM 596 C C . LEU A 1 79 ? -35.544 -9.744 1.222 1.00 45.69 79 LEU A C 1
ATOM 598 O O . LEU A 1 79 ? -36.435 -8.918 1.006 1.00 45.69 79 LEU A O 1
ATOM 602 N N . PRO A 1 80 ? -34.267 -9.381 1.437 1.00 46.00 80 PRO A N 1
ATOM 603 C CA . PRO A 1 80 ? -33.877 -7.992 1.337 1.00 46.00 80 PRO A CA 1
ATOM 604 C C . PRO A 1 80 ? -33.906 -7.601 -0.141 1.00 46.00 80 PRO A C 1
ATOM 606 O O . PRO A 1 80 ? -33.448 -8.351 -1.011 1.00 46.00 80 PRO A O 1
ATOM 609 N N . GLU A 1 81 ? -34.444 -6.415 -0.430 1.00 51.62 81 GLU A N 1
ATOM 610 C CA . GLU A 1 81 ? -34.097 -5.705 -1.660 1.00 51.62 81 GLU A CA 1
ATOM 611 C C . GLU A 1 81 ? -32.573 -5.755 -1.835 1.00 51.62 81 GLU A C 1
ATOM 613 O O . GLU A 1 81 ? -31.851 -5.687 -0.832 1.00 51.62 81 GLU A O 1
ATOM 618 N N . PRO A 1 82 ? -32.068 -5.920 -3.074 1.00 47.06 82 PRO A N 1
ATOM 619 C CA . PRO A 1 82 ? -30.636 -6.031 -3.313 1.00 47.06 82 PRO A CA 1
ATOM 620 C C . PRO A 1 82 ? -29.950 -4.876 -2.582 1.00 47.06 82 PRO A C 1
ATOM 622 O O . PRO A 1 82 ? -30.345 -3.730 -2.824 1.00 47.06 82 PRO A O 1
ATOM 625 N N . PRO A 1 83 ? -28.995 -5.144 -1.665 1.00 43.47 83 PRO A N 1
ATOM 626 C CA . PRO A 1 83 ? -28.381 -4.081 -0.895 1.00 43.47 83 PRO A CA 1
ATOM 627 C C . PRO A 1 83 ? -27.852 -3.073 -1.903 1.00 43.47 83 PRO A C 1
ATOM 629 O O . PRO A 1 83 ? -27.053 -3.424 -2.779 1.00 43.47 83 PRO A O 1
ATOM 632 N N . ALA A 1 84 ? -28.373 -1.844 -1.834 1.00 42.16 84 ALA A N 1
ATOM 633 C CA . ALA A 1 84 ? -27.818 -0.724 -2.567 1.00 42.16 84 ALA A CA 1
ATOM 634 C C . ALA A 1 84 ? -26.319 -0.788 -2.305 1.00 42.16 84 ALA A C 1
ATOM 636 O O . ALA A 1 84 ? -25.937 -0.734 -1.135 1.00 42.16 84 ALA A O 1
ATOM 637 N N . ARG A 1 85 ? -25.525 -1.058 -3.360 1.00 40.19 85 ARG A N 1
ATOM 638 C CA . ARG A 1 85 ? -24.075 -1.293 -3.285 1.00 40.19 85 ARG A CA 1
ATOM 639 C C . ARG A 1 85 ? -23.535 -0.391 -2.195 1.00 40.19 85 ARG A C 1
ATOM 641 O O . ARG A 1 85 ? -23.622 0.825 -2.372 1.00 40.19 85 ARG A O 1
ATOM 648 N N . ALA A 1 86 ? -23.120 -0.984 -1.069 1.00 43.03 86 ALA A N 1
ATOM 649 C CA . ALA A 1 86 ? -22.574 -0.231 0.046 1.00 43.03 86 ALA A CA 1
ATOM 650 C C . ALA A 1 86 ? -21.590 0.744 -0.583 1.00 43.03 86 ALA A C 1
ATOM 652 O O . ALA A 1 86 ? -20.692 0.307 -1.303 1.00 43.03 86 ALA A O 1
ATOM 653 N N . GLN A 1 87 ? -21.878 2.043 -0.478 1.00 43.47 87 GLN A N 1
ATOM 654 C CA . GLN A 1 87 ? -20.982 3.050 -1.015 1.00 43.47 87 GLN A CA 1
ATOM 655 C C . GLN A 1 87 ? -19.645 2.730 -0.371 1.00 43.47 87 GLN A C 1
ATOM 657 O O . GLN A 1 87 ? -19.576 2.734 0.857 1.00 43.47 87 GLN A O 1
ATOM 662 N N . ASP A 1 88 ? -18.660 2.321 -1.173 1.00 52.38 88 ASP A N 1
ATOM 663 C CA . ASP A 1 88 ? -17.333 2.013 -0.669 1.00 52.38 88 ASP A CA 1
ATOM 664 C C . ASP A 1 88 ? -16.851 3.284 0.034 1.00 52.38 88 ASP A C 1
ATOM 666 O O . ASP A 1 88 ? -16.409 4.239 -0.596 1.00 52.38 88 ASP A O 1
ATOM 670 N N . SER A 1 89 ? -16.986 3.312 1.360 1.00 62.94 89 SER A N 1
ATOM 671 C CA . SER A 1 89 ? -16.536 4.377 2.263 1.00 62.94 89 SER A CA 1
ATOM 672 C C . SER A 1 89 ? -15.014 4.458 2.308 1.00 62.94 89 SER A C 1
ATOM 674 O O . SER A 1 89 ? -14.442 5.278 3.023 1.00 62.94 89 SER A O 1
ATOM 676 N N . ARG A 1 90 ? -14.350 3.577 1.557 1.00 75.00 90 ARG A N 1
ATOM 677 C CA . ARG A 1 90 ? -12.910 3.478 1.463 1.00 75.00 90 ARG A CA 1
ATOM 678 C C . ARG A 1 90 ? -12.378 4.684 0.700 1.00 75.00 90 ARG A C 1
ATOM 680 O O . ARG A 1 90 ? -12.861 4.975 -0.399 1.00 75.00 90 ARG A O 1
ATOM 687 N N . PRO A 1 91 ? -11.349 5.358 1.230 1.00 80.62 91 PRO A N 1
ATOM 688 C CA . PRO A 1 91 ? -10.699 6.426 0.494 1.00 80.62 91 PRO A CA 1
ATOM 689 C C . PRO A 1 91 ? -10.181 5.882 -0.837 1.00 80.62 91 PRO A C 1
ATOM 691 O O . PRO A 1 91 ? -9.634 4.778 -0.914 1.00 80.62 91 PRO A O 1
ATOM 694 N N . THR A 1 92 ? -10.418 6.639 -1.905 1.00 86.62 92 THR A N 1
ATOM 695 C CA . THR A 1 92 ? -9.970 6.276 -3.249 1.00 86.62 92 THR A CA 1
ATOM 696 C C . THR A 1 92 ? -8.577 6.840 -3.478 1.00 86.62 92 THR A C 1
ATOM 698 O O . THR A 1 92 ? -8.367 8.027 -3.256 1.00 86.62 92 THR A O 1
ATOM 701 N N . VAL A 1 93 ? -7.651 6.002 -3.946 1.00 86.88 93 VAL A N 1
ATOM 702 C CA . VAL A 1 93 ? -6.267 6.393 -4.247 1.00 86.88 93 VAL A CA 1
ATOM 703 C C . VAL A 1 93 ? -5.961 6.066 -5.699 1.00 86.88 93 VAL A C 1
ATOM 705 O O . VAL A 1 93 ? -6.188 4.938 -6.145 1.00 86.88 93 VAL A O 1
ATOM 708 N N . ARG A 1 94 ? -5.438 7.034 -6.454 1.00 88.50 94 ARG A N 1
ATOM 709 C CA . ARG A 1 94 ? -5.058 6.836 -7.858 1.00 88.50 94 ARG A CA 1
ATOM 710 C C . ARG A 1 94 ? -3.562 6.615 -8.001 1.00 88.50 94 ARG A C 1
ATOM 712 O O . ARG A 1 94 ? -2.745 7.440 -7.594 1.00 88.50 94 ARG A O 1
ATOM 719 N N . VAL A 1 95 ? -3.210 5.506 -8.641 1.00 86.75 95 VAL A N 1
ATOM 720 C CA . VAL A 1 95 ? -1.823 5.070 -8.814 1.00 86.75 95 VAL A CA 1
ATOM 721 C C . VAL A 1 95 ? -1.517 4.881 -10.292 1.00 86.75 95 VAL A C 1
ATOM 723 O O . VAL A 1 95 ? -2.303 4.274 -11.023 1.00 86.75 95 VAL A O 1
ATOM 726 N N . ASN A 1 96 ? -0.363 5.377 -10.735 1.00 86.88 96 ASN A N 1
ATOM 727 C CA . ASN A 1 96 ? 0.160 5.100 -12.064 1.00 86.88 96 ASN A CA 1
ATOM 728 C C . ASN A 1 96 ? 1.061 3.858 -12.012 1.00 86.88 96 ASN A C 1
ATOM 730 O O . ASN A 1 96 ? 2.154 3.932 -11.453 1.00 86.88 96 ASN A O 1
ATOM 734 N N . PRO A 1 97 ? 0.664 2.724 -12.616 1.00 81.69 97 PRO A N 1
ATOM 735 C CA . PRO A 1 97 ? 1.414 1.476 -12.515 1.00 81.69 97 PRO A CA 1
ATOM 736 C C . PRO A 1 97 ? 2.810 1.550 -13.131 1.00 81.69 97 PRO A C 1
ATOM 738 O O . PRO A 1 97 ? 3.684 0.794 -12.724 1.00 81.69 97 PRO A O 1
ATOM 741 N N . GLN A 1 98 ? 3.016 2.419 -14.127 1.00 80.38 98 GLN A N 1
ATOM 742 C CA . GLN A 1 98 ? 4.313 2.537 -14.798 1.00 80.38 98 GLN A CA 1
ATOM 743 C C . GLN A 1 98 ? 5.369 3.151 -13.884 1.00 80.38 98 GLN A C 1
ATOM 745 O O . GLN A 1 98 ? 6.530 2.782 -13.980 1.00 80.38 98 GLN A O 1
ATOM 750 N N . ASP A 1 99 ? 4.942 4.060 -13.013 1.00 77.81 99 ASP A N 1
ATOM 751 C CA . ASP A 1 99 ? 5.782 4.745 -12.036 1.00 77.81 99 ASP A CA 1
ATOM 752 C C . ASP A 1 99 ? 5.851 3.938 -10.729 1.00 77.81 99 ASP A C 1
ATOM 754 O O . ASP A 1 99 ? 6.918 3.603 -10.224 1.00 77.81 99 ASP A O 1
ATOM 758 N N . PHE A 1 100 ? 4.693 3.501 -10.234 1.00 77.81 100 PHE A N 1
ATOM 759 C CA . PHE A 1 100 ? 4.563 2.809 -8.954 1.00 77.81 100 PHE A CA 1
ATOM 760 C C . PHE A 1 100 ? 5.211 1.420 -8.923 1.00 77.81 100 PHE A C 1
ATOM 762 O O . PHE A 1 100 ? 5.725 1.003 -7.883 1.00 77.81 100 PHE A O 1
ATOM 769 N N . PHE A 1 101 ? 5.182 0.695 -10.046 1.00 77.19 101 PHE A N 1
ATOM 770 C CA . PHE A 1 101 ? 5.833 -0.609 -10.197 1.00 77.19 101 PHE A CA 1
ATOM 771 C C . PHE A 1 101 ? 7.126 -0.526 -11.026 1.00 77.19 101 PHE A C 1
ATOM 773 O O . PHE A 1 101 ? 7.578 -1.553 -11.550 1.00 77.19 101 PHE A O 1
ATOM 780 N N . ASP A 1 102 ? 7.720 0.667 -11.186 1.00 77.31 102 ASP A N 1
ATOM 781 C CA . ASP A 1 102 ? 9.008 0.788 -11.867 1.00 77.31 102 ASP A CA 1
ATOM 782 C C . ASP A 1 102 ? 10.078 0.034 -11.069 1.00 77.31 102 ASP A C 1
ATOM 784 O O . ASP A 1 102 ? 10.323 0.272 -9.889 1.00 77.31 102 ASP A O 1
ATOM 788 N N . ARG A 1 103 ? 10.777 -0.872 -11.748 1.00 67.81 103 ARG A N 1
ATOM 789 C CA . ARG A 1 103 ? 11.883 -1.647 -11.174 1.00 67.81 103 ARG A CA 1
ATOM 790 C C . ARG A 1 103 ? 13.076 -0.783 -10.779 1.00 67.81 103 ARG A C 1
ATOM 792 O O . ARG A 1 103 ? 13.946 -1.266 -10.063 1.00 67.81 103 ARG A O 1
ATOM 799 N N . LYS A 1 104 ? 13.163 0.439 -11.304 1.00 68.25 104 LYS A N 1
ATOM 800 C CA . LYS A 1 104 ? 14.170 1.428 -10.913 1.00 68.25 104 LYS A CA 1
ATOM 801 C C . LYS A 1 104 ? 13.840 2.109 -9.591 1.00 68.25 104 LYS A C 1
ATOM 803 O O . LYS A 1 104 ? 14.728 2.750 -9.036 1.00 68.25 104 LYS A O 1
ATOM 808 N N . PHE A 1 105 ? 12.599 2.006 -9.116 1.00 65.12 105 PHE A N 1
ATOM 809 C CA . PHE A 1 105 ? 12.229 2.553 -7.825 1.00 65.12 105 PHE A CA 1
ATOM 810 C C . PHE A 1 105 ? 12.946 1.778 -6.720 1.00 65.12 105 PHE A C 1
ATOM 812 O O . PHE A 1 105 ? 13.005 0.545 -6.729 1.00 65.12 105 PHE A O 1
ATOM 819 N N . ASP A 1 106 ? 13.521 2.515 -5.778 1.00 64.25 106 ASP A N 1
ATOM 820 C CA . ASP A 1 106 ? 14.240 1.922 -4.669 1.00 64.25 106 ASP A CA 1
ATOM 821 C C . ASP A 1 106 ? 13.261 1.536 -3.561 1.00 64.25 106 ASP A C 1
ATOM 823 O O . ASP A 1 106 ? 12.757 2.381 -2.825 1.00 64.25 106 ASP A O 1
ATOM 827 N N . TYR A 1 107 ? 12.958 0.244 -3.476 1.00 64.50 107 TYR A N 1
ATOM 828 C CA . TYR A 1 107 ? 12.098 -0.304 -2.428 1.00 64.50 107 TYR A CA 1
ATOM 829 C C . TYR A 1 107 ? 12.867 -0.626 -1.132 1.00 64.50 107 TYR A C 1
ATOM 831 O O . TYR A 1 107 ? 12.323 -1.303 -0.256 1.00 64.50 107 TYR A O 1
ATOM 839 N N . ASP A 1 108 ? 14.131 -0.204 -0.986 1.00 59.72 108 ASP A N 1
ATOM 840 C CA . ASP A 1 108 ? 14.837 -0.313 0.291 1.00 59.72 108 ASP A CA 1
ATOM 841 C C . ASP A 1 108 ? 14.534 0.886 1.188 1.00 59.72 108 ASP A C 1
ATOM 843 O O . ASP A 1 108 ? 15.130 1.961 1.120 1.00 59.72 108 ASP A O 1
ATOM 847 N N . PHE A 1 109 ? 13.587 0.646 2.086 1.00 60.06 109 PHE A N 1
ATOM 848 C CA . PHE A 1 109 ? 13.081 1.616 3.047 1.00 60.06 109 PHE A CA 1
ATOM 849 C C . PHE A 1 109 ? 13.912 1.696 4.338 1.00 60.06 109 PHE A C 1
ATOM 851 O O . PHE A 1 109 ? 13.500 2.332 5.305 1.00 60.06 109 PHE A O 1
ATOM 858 N N . THR A 1 110 ? 15.072 1.032 4.407 1.00 58.47 110 THR A N 1
ATOM 859 C CA . THR A 1 110 ? 15.876 0.972 5.640 1.00 58.47 110 THR A CA 1
ATOM 860 C C . THR A 1 110 ? 16.788 2.183 5.836 1.00 58.47 110 THR A C 1
ATOM 862 O O . THR A 1 110 ? 17.334 2.358 6.924 1.00 58.47 110 THR A O 1
ATOM 865 N N . ASN A 1 111 ? 16.967 3.017 4.803 1.00 56.44 111 ASN A N 1
ATOM 866 C CA . ASN A 1 111 ? 17.869 4.178 4.795 1.00 56.44 111 ASN A CA 1
ATOM 867 C C . ASN A 1 111 ? 19.318 3.841 5.223 1.00 56.44 111 ASN A C 1
ATOM 869 O O . ASN A 1 111 ? 20.078 4.695 5.688 1.00 56.44 111 ASN A O 1
ATOM 873 N N . VAL A 1 112 ? 19.702 2.566 5.105 1.00 58.81 112 VAL A N 1
ATOM 874 C CA . VAL A 1 112 ? 21.027 2.076 5.476 1.00 58.81 112 VAL A CA 1
ATOM 875 C C . VAL A 1 112 ? 21.979 2.340 4.320 1.00 58.81 112 VAL A C 1
ATOM 877 O O . VAL A 1 112 ? 21.805 1.826 3.221 1.00 58.81 112 VAL A O 1
ATOM 880 N N . LYS A 1 113 ? 23.033 3.111 4.590 1.00 61.66 113 LYS A N 1
ATOM 881 C CA . LYS A 1 113 ? 24.148 3.283 3.659 1.00 61.66 113 LYS A CA 1
ATOM 882 C C . LYS A 1 113 ? 25.118 2.127 3.848 1.00 61.66 113 LYS A C 1
ATOM 884 O O . LYS A 1 113 ? 25.833 2.076 4.846 1.00 61.66 113 LYS A O 1
ATOM 889 N N . ASP A 1 114 ? 25.152 1.204 2.897 1.00 63.34 114 ASP A N 1
ATOM 890 C CA . ASP A 1 114 ? 25.982 -0.000 3.019 1.00 63.34 114 ASP A CA 1
ATOM 891 C C . ASP A 1 114 ? 27.488 0.250 2.872 1.00 63.34 114 ASP A C 1
ATOM 893 O O . ASP A 1 114 ? 28.295 -0.621 3.209 1.00 63.34 114 ASP A O 1
ATOM 897 N N . GLY A 1 115 ? 27.882 1.429 2.378 1.00 68.50 115 GLY A N 1
ATOM 898 C CA . GLY A 1 115 ? 29.278 1.731 2.062 1.00 68.50 115 GLY A CA 1
ATOM 899 C C . GLY A 1 115 ? 29.838 0.726 1.050 1.00 68.50 115 GLY A C 1
ATOM 900 O O . GLY A 1 115 ? 29.224 0.491 0.015 1.00 68.50 115 GLY A O 1
ATOM 901 N N . ASP A 1 116 ? 30.973 0.098 1.374 1.00 66.62 116 ASP A N 1
ATOM 902 C CA . ASP A 1 116 ? 31.634 -0.916 0.532 1.00 66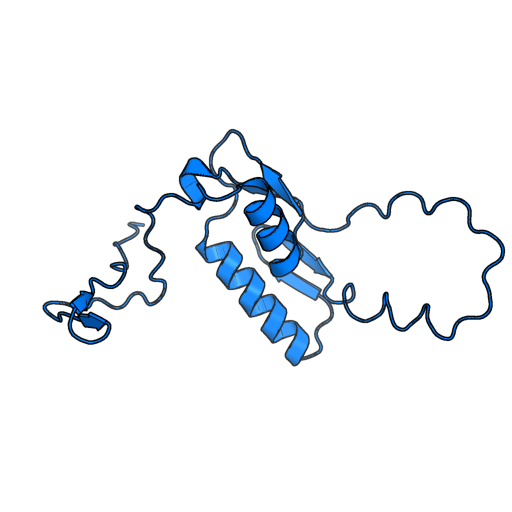.62 116 ASP A CA 1
ATOM 903 C C . ASP A 1 116 ? 31.148 -2.359 0.785 1.00 66.62 116 ASP A C 1
ATOM 905 O O . ASP A 1 116 ? 31.750 -3.328 0.303 1.00 66.62 116 ASP A O 1
ATOM 909 N N . ARG A 1 117 ? 30.088 -2.553 1.580 1.00 67.75 117 ARG A N 1
ATOM 910 C CA . ARG A 1 117 ? 29.602 -3.901 1.902 1.00 67.75 117 ARG A CA 1
ATOM 911 C C . ARG A 1 117 ? 28.911 -4.531 0.695 1.00 67.75 117 ARG A C 1
ATOM 913 O O . ARG A 1 117 ? 27.982 -3.975 0.123 1.00 67.75 117 ARG A O 1
ATOM 920 N N . ARG A 1 118 ? 29.346 -5.743 0.342 1.00 67.69 118 ARG A N 1
ATOM 921 C CA . ARG A 1 118 ? 28.689 -6.600 -0.654 1.00 67.69 118 ARG A CA 1
ATOM 922 C C . ARG A 1 118 ? 27.827 -7.624 0.067 1.00 67.69 118 ARG A C 1
ATOM 924 O O . ARG A 1 118 ? 28.327 -8.329 0.942 1.00 67.69 118 ARG A O 1
ATOM 931 N N . PHE A 1 119 ? 26.559 -7.719 -0.312 1.00 68.12 119 PHE A N 1
ATOM 932 C CA . PHE A 1 119 ? 25.653 -8.727 0.229 1.00 68.12 119 PHE A CA 1
ATOM 933 C C . PHE A 1 119 ? 25.608 -9.936 -0.698 1.00 68.12 119 PHE A C 1
ATOM 935 O O . PHE A 1 119 ? 25.883 -9.842 -1.895 1.00 68.12 119 PHE A O 1
ATOM 942 N N . LEU A 1 120 ? 25.282 -11.090 -0.126 1.00 73.75 120 LEU A N 1
ATOM 943 C CA . LEU A 1 120 ? 25.086 -12.336 -0.854 1.00 73.75 120 LEU A CA 1
ATOM 944 C C . LEU A 1 120 ? 23.668 -12.842 -0.578 1.00 73.75 120 LEU A C 1
ATOM 946 O O . LEU A 1 120 ? 23.183 -12.741 0.551 1.00 73.75 120 LEU A O 1
ATOM 950 N N . ARG A 1 121 ? 23.010 -13.414 -1.587 1.00 66.50 121 ARG A N 1
ATOM 951 C CA . ARG A 1 121 ? 21.768 -14.182 -1.429 1.00 66.50 121 ARG A CA 1
ATOM 952 C C . ARG A 1 121 ? 22.090 -15.640 -1.732 1.00 66.50 121 ARG A C 1
ATOM 954 O O . ARG A 1 121 ? 22.192 -16.036 -2.888 1.00 66.50 121 ARG A O 1
ATOM 961 N N . GLY A 1 122 ? 22.328 -16.427 -0.685 1.00 82.19 122 GLY A N 1
ATOM 962 C CA . GLY A 1 122 ? 23.018 -17.709 -0.841 1.00 82.19 122 GLY A CA 1
ATOM 963 C C . GLY A 1 122 ? 24.493 -17.470 -1.176 1.00 82.19 122 GLY A C 1
ATOM 964 O O . GLY A 1 122 ? 25.173 -16.777 -0.425 1.00 82.19 122 GLY A O 1
ATOM 965 N N . ASN A 1 123 ? 24.967 -17.998 -2.309 1.00 80.69 123 ASN A N 1
ATOM 966 C CA . ASN A 1 123 ? 26.342 -17.806 -2.799 1.00 80.69 123 ASN A CA 1
ATOM 967 C C . ASN A 1 123 ? 26.452 -16.786 -3.946 1.00 80.69 123 ASN A C 1
ATOM 969 O O . ASN A 1 123 ? 27.536 -16.599 -4.497 1.00 80.69 123 ASN A O 1
ATOM 973 N N . GLU A 1 124 ? 25.351 -16.139 -4.324 1.00 58.91 124 GLU A N 1
ATOM 974 C CA . GLU A 1 124 ? 25.337 -15.168 -5.416 1.00 58.91 124 GLU A CA 1
ATOM 975 C C . GLU A 1 124 ? 25.415 -13.734 -4.880 1.00 58.91 124 GLU A C 1
ATOM 977 O O . GLU A 1 124 ? 24.765 -13.426 -3.875 1.00 58.91 124 GLU A O 1
ATOM 982 N N . PRO A 1 125 ? 26.186 -12.842 -5.532 1.00 71.25 125 PRO A N 1
ATOM 983 C CA . PRO A 1 125 ? 26.214 -11.429 -5.184 1.00 71.25 125 PRO A CA 1
ATOM 984 C C . PRO A 1 125 ? 24.826 -10.813 -5.334 1.00 71.25 125 PRO A C 1
ATOM 986 O O . PRO A 1 125 ? 24.212 -10.847 -6.398 1.00 71.25 125 PRO A O 1
ATOM 989 N N . TYR A 1 126 ? 24.348 -10.237 -4.239 1.00 62.81 126 TYR A N 1
ATOM 990 C CA . TYR A 1 126 ? 23.073 -9.556 -4.134 1.00 62.81 126 TYR A CA 1
ATOM 991 C C . TYR A 1 126 ? 23.337 -8.080 -3.866 1.00 62.81 126 TYR A C 1
ATOM 993 O O . TYR A 1 126 ? 23.875 -7.703 -2.826 1.00 62.81 126 TYR A O 1
ATOM 1001 N N . THR A 1 127 ? 22.950 -7.235 -4.811 1.00 63.41 127 THR A N 1
ATOM 1002 C CA . THR A 1 127 ? 22.836 -5.802 -4.556 1.00 63.41 127 THR A CA 1
ATOM 1003 C C . THR A 1 127 ? 21.513 -5.599 -3.838 1.00 63.41 127 THR A C 1
ATOM 1005 O O . THR A 1 127 ? 20.460 -5.837 -4.436 1.00 63.41 127 THR A O 1
ATOM 1008 N N . ARG A 1 128 ? 21.543 -5.202 -2.559 1.00 59.75 128 ARG A N 1
ATOM 1009 C CA . ARG A 1 128 ? 20.305 -4.751 -1.919 1.00 59.75 128 ARG A CA 1
ATOM 1010 C C . ARG A 1 128 ? 19.811 -3.503 -2.671 1.00 59.75 128 ARG A C 1
ATOM 1012 O O . ARG A 1 128 ? 20.658 -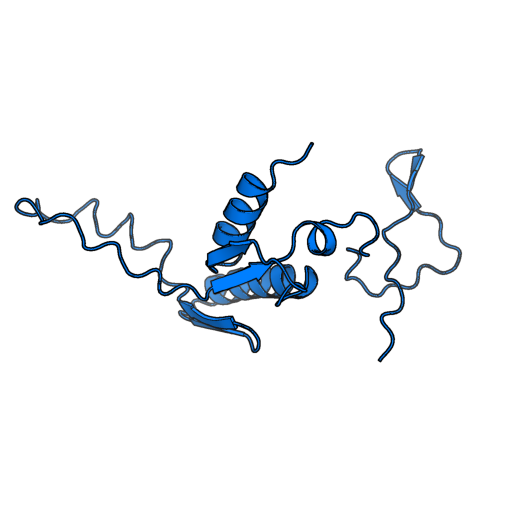2.734 -3.134 1.00 59.75 128 ARG A O 1
ATOM 1019 N N . PRO A 1 129 ? 18.493 -3.315 -2.849 1.00 56.56 129 PRO A N 1
ATOM 1020 C CA . PRO A 1 129 ? 17.977 -2.061 -3.389 1.00 56.56 129 PRO A CA 1
ATOM 1021 C C . PRO A 1 129 ? 18.545 -0.922 -2.529 1.00 56.56 129 PRO A C 1
ATOM 1023 O O . PRO A 1 129 ? 18.716 -1.073 -1.327 1.00 56.56 129 PRO A O 1
ATOM 1026 N N . ALA A 1 130 ? 19.076 0.113 -3.155 1.00 50.97 130 ALA A N 1
ATOM 1027 C CA . ALA A 1 130 ? 20.190 0.859 -2.598 1.00 50.97 130 ALA A CA 1
ATOM 1028 C C . ALA A 1 130 ? 19.797 2.137 -1.848 1.00 50.97 130 ALA A C 1
ATOM 1030 O O . ALA A 1 130 ? 20.521 3.096 -2.045 1.00 50.97 130 ALA A O 1
ATOM 1031 N N . ALA A 1 131 ? 18.722 2.211 -1.048 1.00 46.84 131 ALA A N 1
ATOM 1032 C CA . ALA A 1 131 ? 18.256 3.436 -0.362 1.00 46.84 13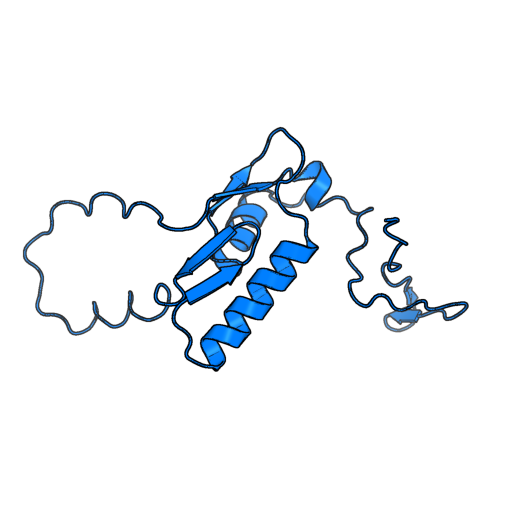1 ALA A CA 1
ATOM 1033 C C . ALA A 1 131 ? 18.712 4.750 -1.047 1.00 46.84 131 ALA A C 1
ATOM 1035 O O . ALA A 1 131 ? 19.474 5.545 -0.483 1.00 46.84 131 ALA A O 1
ATOM 1036 N N . GLY A 1 132 ? 18.370 4.918 -2.326 1.00 39.69 132 GLY A N 1
ATOM 1037 C CA . GLY A 1 132 ? 18.840 6.030 -3.136 1.00 39.69 132 GLY A CA 1
ATOM 1038 C C . GLY A 1 132 ? 18.450 7.347 -2.475 1.00 39.69 132 GLY A C 1
ATOM 1039 O O . GLY A 1 132 ? 17.308 7.518 -2.060 1.00 39.69 132 GLY A O 1
ATOM 1040 N N . ASN A 1 133 ? 19.412 8.266 -2.342 1.00 40.50 133 ASN A N 1
ATOM 1041 C CA . ASN A 1 133 ? 19.194 9.581 -1.737 1.00 40.50 133 ASN A CA 1
ATOM 1042 C C . ASN A 1 133 ? 17.993 10.283 -2.406 1.00 40.50 133 ASN A C 1
ATOM 1044 O O . ASN A 1 133 ? 18.131 10.834 -3.501 1.00 40.50 133 ASN A O 1
ATOM 1048 N N . VAL A 1 134 ? 16.831 10.294 -1.749 1.00 36.03 134 VAL A N 1
ATOM 1049 C CA . VAL A 1 134 ? 15.735 11.193 -2.112 1.00 36.03 134 VAL A CA 1
ATOM 1050 C C . VAL A 1 134 ? 16.121 12.555 -1.550 1.00 36.03 134 VAL A C 1
ATOM 1052 O O . VAL A 1 134 ? 16.126 12.771 -0.339 1.00 36.03 134 VAL A O 1
ATOM 1055 N N . TRP A 1 135 ? 16.587 13.427 -2.440 1.00 37.81 135 TRP A N 1
ATOM 1056 C CA . TRP A 1 135 ? 16.891 14.815 -2.122 1.00 37.81 135 TRP A CA 1
ATOM 1057 C C . TRP A 1 135 ? 15.624 15.547 -1.654 1.00 37.81 135 TRP A C 1
ATOM 1059 O O . TRP A 1 135 ? 14.534 15.280 -2.158 1.00 37.81 135 TRP A O 1
ATOM 1069 N N . LEU A 1 136 ? 15.835 16.432 -0.671 1.00 35.94 136 LEU A N 1
ATOM 1070 C CA . LEU A 1 136 ? 14.914 17.448 -0.145 1.00 35.94 136 LEU A CA 1
ATOM 1071 C C . LEU A 1 136 ? 14.249 18.288 -1.243 1.00 35.94 136 LEU A C 1
ATOM 1073 O O . LEU A 1 136 ? 14.947 18.597 -2.238 1.00 35.94 136 LEU A O 1
#

Secondary structure (DSSP, 8-state):
---HHHHHHHHHHHHSSEEEE-SSS-SS-HHHHHHHHHHHHHHHHTT-SEEEETTTEEEESTTTTHHHHTTTSS---------------SPEEEE-HHHHT-TTS---TT----TTPPEEETTEEE----------

pLDDT: mean 70.27, std 15.4, range [35.94, 88.5]